Protein AF-A0A6B3G264-F1 (afdb_monomer_lite)

Radius of gyration: 12.24 Å; chains: 1; bounding box: 31×22×32 Å

Structure (mmCIF, N/CA/C/O backbone):
data_AF-A0A6B3G264-F1
#
_entry.id   AF-A0A6B3G264-F1
#
loop_
_atom_site.group_PDB
_atom_site.id
_atom_site.type_symbol
_atom_site.label_atom_id
_atom_site.label_alt_id
_atom_site.label_comp_id
_atom_site.label_asym_id
_atom_site.label_entity_id
_atom_site.label_seq_id
_atom_site.pdbx_PDB_ins_code
_atom_site.Cartn_x
_atom_site.Cartn_y
_atom_site.Cartn_z
_atom_site.occupancy
_atom_site.B_iso_or_equiv
_atom_site.auth_seq_id
_atom_site.auth_comp_id
_atom_site.auth_asym_id
_atom_site.auth_atom_id
_atom_site.pdbx_PDB_model_num
ATOM 1 N N . GLY A 1 1 ? 14.116 -4.101 -8.915 1.00 90.69 1 GLY A N 1
ATOM 2 C CA . GLY A 1 1 ? 14.018 -3.123 -10.023 1.00 90.69 1 GLY A CA 1
ATOM 3 C C . GLY A 1 1 ? 12.743 -2.324 -9.860 1.00 90.69 1 GLY A C 1
ATOM 4 O O . GLY A 1 1 ? 11.796 -2.880 -9.319 1.00 90.69 1 GLY A O 1
ATOM 5 N N . ALA A 1 2 ? 12.705 -1.066 -10.309 1.00 95.06 2 ALA A N 1
ATOM 6 C CA . ALA A 1 2 ? 11.660 -0.104 -9.928 1.00 95.06 2 ALA A CA 1
ATOM 7 C C . ALA A 1 2 ? 10.212 -0.620 -10.059 1.00 95.06 2 ALA A C 1
ATOM 9 O O . ALA A 1 2 ? 9.434 -0.461 -9.129 1.00 95.06 2 ALA A O 1
ATOM 10 N N . ALA A 1 3 ? 9.858 -1.308 -11.153 1.00 95.81 3 ALA A N 1
ATOM 11 C CA . ALA A 1 3 ? 8.509 -1.863 -11.321 1.00 95.81 3 ALA A CA 1
ATOM 12 C C . ALA A 1 3 ? 8.168 -2.965 -10.295 1.00 95.81 3 ALA A C 1
ATOM 14 O O . ALA A 1 3 ? 7.057 -3.003 -9.783 1.00 95.81 3 ALA A O 1
ATOM 15 N N . ALA A 1 4 ? 9.119 -3.837 -9.952 1.00 96.75 4 ALA A N 1
ATOM 16 C CA . ALA A 1 4 ? 8.897 -4.877 -8.947 1.00 96.75 4 ALA A CA 1
ATOM 17 C C . ALA A 1 4 ? 8.769 -4.284 -7.533 1.00 96.75 4 ALA A C 1
ATOM 19 O O . ALA A 1 4 ? 7.895 -4.694 -6.774 1.00 96.75 4 ALA A O 1
ATOM 20 N N . GLU A 1 5 ? 9.593 -3.283 -7.203 1.00 97.94 5 GLU A N 1
ATOM 21 C CA . GLU A 1 5 ? 9.494 -2.564 -5.923 1.00 97.94 5 GLU A CA 1
ATOM 22 C C . GLU A 1 5 ? 8.182 -1.773 -5.825 1.00 97.94 5 GLU A C 1
ATOM 24 O O . GLU A 1 5 ? 7.537 -1.783 -4.780 1.00 97.94 5 GLU A O 1
ATOM 29 N N . ALA A 1 6 ? 7.730 -1.157 -6.923 1.00 97.94 6 ALA A N 1
ATOM 30 C CA . ALA A 1 6 ? 6.438 -0.479 -6.981 1.00 97.94 6 ALA A CA 1
ATOM 31 C C . ALA A 1 6 ? 5.265 -1.449 -6.761 1.00 97.94 6 ALA A C 1
ATOM 33 O O . ALA A 1 6 ? 4.335 -1.116 -6.030 1.00 97.94 6 ALA A O 1
ATOM 34 N N . LEU A 1 7 ? 5.317 -2.662 -7.328 1.00 98.44 7 LEU A N 1
ATOM 35 C CA . LEU A 1 7 ? 4.282 -3.677 -7.107 1.00 98.44 7 LEU A CA 1
ATOM 36 C C . LEU A 1 7 ? 4.282 -4.171 -5.656 1.00 98.44 7 LEU A C 1
ATOM 38 O O . LEU A 1 7 ? 3.218 -4.329 -5.058 1.00 98.44 7 LEU A O 1
ATOM 42 N N . ALA A 1 8 ? 5.466 -4.401 -5.080 1.00 98.25 8 ALA A N 1
ATOM 43 C CA . ALA A 1 8 ? 5.602 -4.777 -3.677 1.00 98.25 8 ALA A CA 1
ATOM 44 C C . ALA A 1 8 ? 5.027 -3.691 -2.753 1.00 98.25 8 ALA A C 1
ATOM 46 O O . ALA A 1 8 ? 4.260 -4.006 -1.843 1.00 98.25 8 ALA A O 1
ATOM 47 N N . ALA A 1 9 ? 5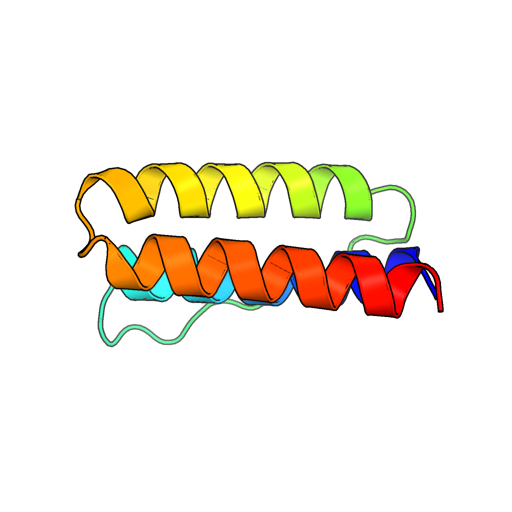.320 -2.420 -3.042 1.00 98.50 9 ALA A N 1
ATOM 48 C CA . ALA A 1 9 ? 4.749 -1.298 -2.314 1.00 98.50 9 ALA A CA 1
ATOM 49 C C . ALA A 1 9 ? 3.223 -1.244 -2.465 1.00 98.50 9 ALA A C 1
ATOM 51 O O . ALA A 1 9 ? 2.521 -1.194 -1.462 1.00 98.50 9 ALA A O 1
ATOM 52 N N . ALA A 1 10 ? 2.691 -1.344 -3.687 1.00 98.75 10 ALA A N 1
ATOM 53 C CA . ALA A 1 10 ? 1.248 -1.335 -3.929 1.00 98.75 10 ALA A CA 1
ATOM 54 C C . ALA A 1 10 ? 0.519 -2.438 -3.138 1.00 98.75 10 ALA A C 1
ATOM 56 O O . ALA A 1 10 ? -0.530 -2.189 -2.546 1.00 98.75 10 ALA A O 1
ATOM 57 N N . ARG A 1 11 ? 1.100 -3.644 -3.072 1.00 98.69 11 ARG A N 1
ATOM 58 C CA . ARG A 1 11 ? 0.574 -4.766 -2.278 1.00 98.69 11 ARG A CA 1
ATOM 59 C C . ARG A 1 11 ? 0.552 -4.457 -0.784 1.00 98.69 11 ARG A C 1
ATOM 61 O O . ARG A 1 11 ? -0.472 -4.682 -0.147 1.00 98.69 11 ARG A O 1
ATOM 68 N N . GLU A 1 12 ? 1.641 -3.929 -0.233 1.00 98.69 12 GLU A N 1
ATOM 69 C CA . GLU A 1 12 ? 1.699 -3.573 1.189 1.00 98.69 12 GLU A CA 1
ATOM 70 C C . GLU A 1 12 ? 0.686 -2.475 1.538 1.00 98.69 12 GLU A C 1
ATOM 72 O O . GLU A 1 12 ? -0.055 -2.613 2.512 1.00 98.69 12 GLU A O 1
ATOM 77 N N . LEU A 1 13 ? 0.597 -1.416 0.724 1.00 98.75 13 LEU A N 1
ATOM 78 C CA . LEU A 1 13 ? -0.365 -0.333 0.952 1.00 98.75 13 LEU A CA 1
ATOM 79 C C . LEU A 1 13 ? -1.808 -0.861 0.910 1.00 98.75 13 LEU A C 1
ATOM 81 O O . LEU A 1 13 ? -2.601 -0.547 1.798 1.00 98.75 13 LEU A O 1
ATOM 85 N N . ALA A 1 14 ? -2.124 -1.735 -0.051 1.00 98.75 14 ALA A N 1
ATOM 86 C CA . ALA A 1 14 ? -3.435 -2.373 -0.145 1.00 98.75 14 ALA A CA 1
ATOM 87 C C . ALA A 1 14 ? -3.740 -3.283 1.058 1.00 98.75 14 ALA A C 1
ATOM 89 O O . ALA A 1 14 ? -4.882 -3.341 1.510 1.00 98.75 14 ALA A O 1
ATOM 90 N N . VAL A 1 15 ? -2.752 -4.005 1.595 1.00 98.56 15 VAL A N 1
ATOM 91 C CA . VAL A 1 15 ? -2.931 -4.838 2.797 1.00 98.56 15 VAL A CA 1
ATOM 92 C C . VAL A 1 15 ? -3.199 -3.975 4.027 1.00 98.56 15 VAL A C 1
ATOM 94 O O . VAL A 1 15 ? -4.088 -4.299 4.815 1.00 98.56 15 VAL A O 1
ATOM 97 N N . ARG A 1 16 ? -2.468 -2.868 4.195 1.00 98.38 16 ARG A N 1
ATOM 98 C CA . ARG A 1 16 ? -2.690 -1.930 5.305 1.00 98.38 16 ARG A CA 1
ATOM 99 C C . ARG A 1 16 ? -4.075 -1.300 5.243 1.00 98.38 16 ARG A C 1
ATOM 101 O O . ARG A 1 16 ? -4.777 -1.329 6.250 1.00 98.38 16 ARG A O 1
ATOM 108 N N . ALA A 1 17 ? -4.492 -0.828 4.067 1.00 98.56 17 ALA A N 1
ATOM 109 C CA . ALA A 1 17 ? -5.830 -0.274 3.863 1.00 98.56 17 ALA A CA 1
ATOM 110 C C . ALA A 1 17 ? -6.906 -1.293 4.269 1.00 98.56 17 ALA A C 1
ATOM 112 O O . ALA A 1 17 ? -7.728 -1.018 5.139 1.00 98.56 17 ALA A O 1
ATOM 113 N N . GLN A 1 18 ? -6.811 -2.525 3.756 1.00 98.50 18 GLN A N 1
ATOM 114 C CA . GLN A 1 18 ? -7.762 -3.597 4.070 1.00 98.50 18 GLN A CA 1
ATOM 115 C C . GLN A 1 18 ? -7.816 -3.948 5.562 1.00 98.50 18 GLN A C 1
ATOM 117 O O . GLN A 1 18 ? -8.892 -4.235 6.083 1.00 98.50 18 GLN A O 1
ATOM 122 N N . ARG A 1 19 ? -6.682 -3.924 6.271 1.00 97.75 19 ARG A N 1
ATOM 123 C CA . ARG A 1 19 ? -6.641 -4.192 7.718 1.00 97.75 19 ARG A CA 1
ATOM 124 C C . ARG A 1 19 ? -7.311 -3.095 8.538 1.00 97.75 19 ARG A C 1
ATOM 126 O O . ARG A 1 19 ? -7.950 -3.414 9.537 1.00 97.75 19 ARG A O 1
ATOM 133 N N . LEU A 1 20 ? -7.163 -1.837 8.124 1.00 97.88 20 LEU A N 1
ATOM 134 C CA . LEU A 1 20 ? -7.828 -0.701 8.762 1.00 97.88 20 LEU A CA 1
ATOM 135 C C . LEU A 1 20 ? -9.338 -0.721 8.489 1.00 97.88 20 LEU A C 1
ATOM 137 O O . LEU A 1 20 ? -10.134 -0.525 9.403 1.00 97.88 20 LEU A O 1
ATOM 141 N N . GLU A 1 21 ? -9.736 -1.013 7.252 1.00 97.31 21 GLU A N 1
ATOM 142 C CA . GLU A 1 21 ? -11.139 -1.034 6.826 1.00 97.31 21 GLU A CA 1
ATOM 143 C C . GLU A 1 21 ? -11.913 -2.258 7.328 1.00 97.31 21 GLU A C 1
ATOM 145 O O . GLU A 1 21 ? -13.119 -2.192 7.561 1.00 97.31 21 GLU A O 1
ATOM 150 N N . SER A 1 22 ? -11.254 -3.409 7.452 1.00 96.94 22 SER A N 1
ATOM 151 C CA . SER A 1 22 ? -11.875 -4.675 7.853 1.00 96.94 22 SER A CA 1
ATOM 152 C C . SER A 1 22 ? -10.982 -5.452 8.825 1.00 96.94 22 SER A C 1
ATOM 154 O O . SER A 1 22 ? -10.410 -6.486 8.461 1.00 96.94 22 SER A O 1
ATOM 156 N N . PRO A 1 23 ? -10.867 -4.990 10.086 1.00 95.62 23 PRO A N 1
ATOM 157 C CA . PRO A 1 23 ? -10.041 -5.653 11.087 1.00 95.62 23 PRO A CA 1
ATOM 158 C C . PRO A 1 23 ? -10.415 -7.133 11.259 1.00 95.62 23 PRO A C 1
ATOM 160 O O . PRO A 1 23 ? -11.575 -7.475 11.489 1.00 95.62 23 PRO A O 1
ATOM 163 N N . GLY A 1 24 ? -9.420 -8.018 11.161 1.00 95.25 24 GLY A N 1
ATOM 164 C CA . GLY A 1 24 ? -9.590 -9.468 11.320 1.00 95.25 24 GLY A CA 1
ATOM 165 C C . GLY A 1 24 ? -10.040 -10.225 10.065 1.00 95.25 24 GLY A C 1
ATOM 166 O O . GLY A 1 24 ? -10.087 -11.453 10.103 1.00 95.25 24 GLY A O 1
ATOM 167 N N . ALA A 1 25 ? -10.337 -9.537 8.958 1.00 97.25 25 ALA A N 1
ATOM 168 C CA . ALA A 1 25 ? -10.526 -10.185 7.664 1.00 97.25 25 ALA A CA 1
ATOM 169 C C . ALA A 1 25 ? -9.170 -10.538 7.029 1.00 97.25 25 ALA A C 1
ATOM 171 O O . ALA A 1 25 ? -8.203 -9.784 7.153 1.00 97.25 25 ALA A O 1
ATOM 172 N N . GLU A 1 26 ? -9.107 -11.670 6.323 1.00 97.62 26 GLU A N 1
ATOM 173 C CA . GLU A 1 26 ? -7.921 -12.035 5.544 1.00 97.62 26 GLU A CA 1
ATOM 174 C C . GLU A 1 26 ? -7.755 -11.051 4.370 1.00 97.62 26 GLU A C 1
ATOM 176 O O . GLU A 1 26 ? -8.684 -10.919 3.561 1.00 97.62 26 GLU A O 1
ATOM 181 N N . PRO A 1 27 ? -6.613 -10.345 4.251 1.00 97.69 27 PRO A N 1
ATOM 182 C CA . PRO A 1 27 ? -6.398 -9.410 3.155 1.00 97.69 27 PRO A CA 1
ATOM 183 C C . PRO A 1 27 ? -6.400 -10.111 1.795 1.00 97.69 27 PRO A C 1
ATOM 185 O O . PRO A 1 27 ? -5.786 -11.158 1.600 1.00 97.69 27 PRO A O 1
ATOM 188 N N . ARG A 1 28 ? -7.050 -9.491 0.812 1.00 97.31 28 ARG A N 1
ATOM 189 C CA . ARG A 1 28 ? -7.004 -9.924 -0.585 1.00 97.31 28 ARG A CA 1
ATOM 190 C C . ARG A 1 28 ? -5.682 -9.503 -1.211 1.00 97.31 28 ARG A C 1
ATOM 192 O O . ARG A 1 28 ? -5.229 -8.371 -1.025 1.00 97.31 28 ARG A O 1
ATOM 199 N N . GLU A 1 29 ? -5.105 -10.397 -2.005 1.00 96.62 29 GLU A N 1
ATOM 200 C CA . GLU A 1 29 ? -3.870 -10.131 -2.734 1.00 96.62 29 GLU A CA 1
ATOM 201 C C . GLU A 1 29 ? -4.125 -9.210 -3.938 1.00 96.62 29 GLU A C 1
ATOM 203 O O . GLU A 1 29 ? -4.995 -9.473 -4.770 1.00 96.62 29 GLU A O 1
ATOM 208 N N . LEU A 1 30 ? -3.332 -8.141 -4.051 1.00 97.56 30 LEU A N 1
ATOM 209 C CA . LEU A 1 30 ? -3.285 -7.310 -5.251 1.00 97.56 30 LEU A CA 1
ATOM 210 C C . LEU A 1 30 ? -2.471 -8.046 -6.339 1.00 97.56 30 LEU A C 1
ATOM 212 O O . LEU A 1 30 ? -1.276 -8.291 -6.139 1.00 97.56 30 LEU A O 1
ATOM 216 N N . PRO A 1 31 ? -3.069 -8.420 -7.485 1.00 97.81 31 PRO A N 1
ATOM 217 C CA . PRO A 1 31 ? -2.383 -9.218 -8.498 1.00 97.81 31 PRO A CA 1
ATOM 218 C C . PRO A 1 31 ? -1.276 -8.421 -9.197 1.00 97.81 31 PRO A C 1
ATOM 220 O O . PRO A 1 31 ? -1.330 -7.195 -9.263 1.00 97.81 31 PRO A O 1
ATOM 223 N N . ASP A 1 32 ? -0.290 -9.114 -9.764 1.00 97.62 32 ASP A N 1
ATOM 224 C CA . ASP A 1 32 ? 0.594 -8.502 -10.761 1.00 97.62 32 ASP A CA 1
ATOM 225 C C . ASP A 1 32 ? -0.196 -8.312 -12.067 1.00 97.62 32 ASP A C 1
ATOM 227 O O . ASP A 1 32 ? -0.594 -9.288 -12.706 1.00 97.62 32 ASP A O 1
ATOM 231 N N . ALA A 1 33 ? -0.466 -7.059 -12.438 1.00 96.69 33 ALA A N 1
ATOM 232 C CA . ALA A 1 33 ? -1.178 -6.708 -13.670 1.00 96.69 33 ALA A CA 1
ATOM 233 C C . ALA A 1 33 ? -0.226 -6.326 -14.823 1.00 96.69 33 ALA A C 1
ATOM 235 O O . ALA A 1 33 ? -0.671 -5.871 -15.879 1.00 96.69 33 ALA A O 1
ATOM 236 N N . GLY A 1 34 ? 1.083 -6.515 -14.636 1.00 95.25 34 GLY A N 1
ATOM 237 C CA . GLY A 1 34 ? 2.126 -6.164 -15.587 1.00 95.25 34 GLY A CA 1
ATOM 238 C C . GLY A 1 34 ? 2.731 -4.779 -15.351 1.00 95.25 34 GLY A C 1
ATOM 239 O O . GLY A 1 34 ? 2.144 -3.884 -14.742 1.00 95.25 34 GLY A O 1
ATOM 240 N N . MET A 1 35 ? 3.932 -4.583 -15.900 1.00 92.88 35 MET A N 1
ATOM 241 C CA . MET A 1 35 ? 4.785 -3.422 -15.612 1.00 92.88 35 MET A CA 1
ATOM 242 C C . MET A 1 35 ? 4.163 -2.054 -15.926 1.00 92.88 35 MET A C 1
ATOM 244 O O . MET A 1 35 ? 4.575 -1.059 -15.341 1.00 92.88 35 MET A O 1
ATOM 248 N N . PHE A 1 36 ? 3.205 -1.985 -16.853 1.00 92.50 36 PHE A N 1
ATOM 249 C CA . PHE A 1 36 ? 2.560 -0.726 -17.235 1.00 92.50 36 PHE A CA 1
ATOM 250 C C . PHE A 1 36 ? 1.415 -0.342 -16.297 1.00 92.50 36 PHE A C 1
ATOM 252 O O . PHE A 1 36 ? 1.131 0.840 -16.158 1.00 92.50 36 PHE A O 1
ATOM 259 N N . ALA A 1 37 ? 0.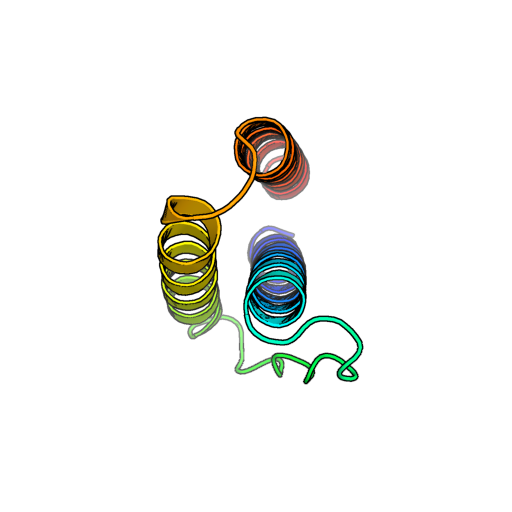798 -1.320 -15.629 1.00 97.25 37 ALA A N 1
ATOM 260 C CA . ALA A 1 37 ? -0.285 -1.087 -14.679 1.00 97.25 37 ALA A CA 1
ATOM 261 C C . ALA A 1 37 ? 0.226 -0.789 -13.262 1.00 97.25 37 ALA A C 1
ATOM 263 O O . ALA A 1 37 ? -0.527 -0.280 -12.438 1.00 97.25 37 ALA A O 1
ATOM 264 N N . VAL A 1 38 ? 1.500 -1.074 -12.958 1.00 97.50 38 VAL A N 1
ATOM 265 C CA . VAL A 1 38 ? 2.019 -0.961 -11.585 1.00 97.50 38 VAL A CA 1
ATOM 266 C C . VAL A 1 38 ? 1.949 0.462 -11.022 1.00 97.50 38 VAL A C 1
ATOM 268 O O . VAL A 1 38 ? 1.726 0.640 -9.828 1.00 97.50 38 VAL A O 1
ATOM 271 N N . GLY A 1 39 ? 2.094 1.479 -11.877 1.00 96.75 39 GLY A N 1
ATOM 272 C CA . GLY A 1 39 ? 1.936 2.876 -11.471 1.00 96.75 39 GLY A CA 1
ATOM 273 C C . GLY A 1 39 ? 0.506 3.182 -11.025 1.00 96.75 39 GLY A C 1
ATOM 274 O O . GLY A 1 39 ? 0.308 3.759 -9.957 1.00 96.75 39 GLY A O 1
ATOM 275 N N .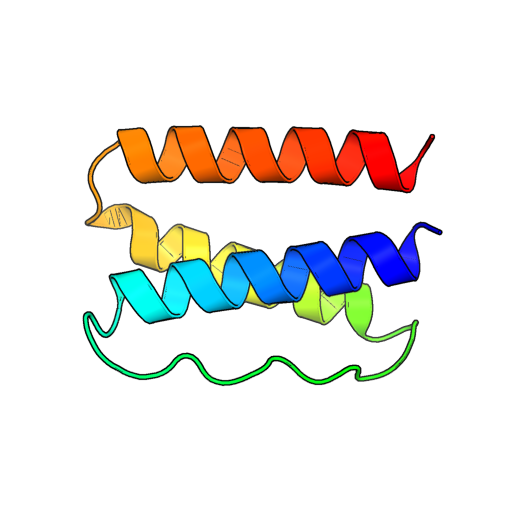 ASP A 1 40 ? -0.484 2.721 -11.793 1.00 98.44 40 ASP A N 1
ATOM 276 C CA . ASP A 1 40 ? -1.902 2.874 -11.456 1.00 98.44 40 ASP A CA 1
ATOM 277 C C . ASP A 1 40 ? -2.255 2.089 -10.189 1.00 98.44 40 ASP A C 1
ATOM 279 O O . ASP A 1 40 ? -2.932 2.603 -9.302 1.00 98.44 40 ASP A O 1
ATOM 283 N N . GLN A 1 41 ? -1.744 0.861 -10.065 1.00 98.31 41 GLN A N 1
ATOM 284 C CA . GLN A 1 41 ? -1.932 0.026 -8.881 1.00 98.31 41 GLN A CA 1
ATOM 285 C C . GLN A 1 41 ? -1.385 0.693 -7.616 1.00 98.31 41 GLN A C 1
ATOM 287 O O . GLN A 1 41 ? -2.064 0.707 -6.591 1.00 98.31 41 GLN A O 1
ATOM 292 N N . LEU A 1 42 ? -0.185 1.274 -7.691 1.00 98.31 42 LEU A N 1
ATOM 293 C CA . LEU A 1 42 ? 0.416 2.000 -6.577 1.00 98.31 42 LEU A CA 1
ATOM 294 C C . LEU A 1 42 ? -0.393 3.252 -6.217 1.00 98.31 42 LEU A C 1
ATOM 296 O O . LEU A 1 42 ? -0.630 3.503 -5.036 1.00 98.31 42 LEU A O 1
ATOM 300 N N . ALA A 1 43 ? -0.851 4.012 -7.216 1.00 98.50 43 ALA A N 1
ATOM 301 C CA . ALA A 1 43 ? -1.652 5.213 -7.000 1.00 98.50 43 ALA A CA 1
ATOM 302 C C . ALA A 1 43 ? -3.010 4.902 -6.349 1.00 98.50 43 ALA A C 1
ATOM 304 O O . ALA A 1 43 ? -3.414 5.595 -5.414 1.00 98.50 43 ALA A O 1
ATOM 305 N N . VAL A 1 44 ? -3.695 3.850 -6.807 1.00 98.56 44 VAL A N 1
ATOM 306 C CA . VAL A 1 44 ? -4.972 3.403 -6.231 1.00 98.56 44 VAL A CA 1
ATOM 307 C C . VAL A 1 44 ? -4.769 2.896 -4.805 1.00 98.56 44 VAL A C 1
ATOM 309 O O . VAL A 1 44 ? -5.406 3.411 -3.894 1.00 98.56 44 VAL A O 1
ATOM 312 N N . ALA A 1 45 ? -3.825 1.977 -4.577 1.00 98.69 45 ALA A N 1
ATOM 313 C CA . ALA A 1 45 ? -3.571 1.432 -3.242 1.00 98.69 45 ALA A CA 1
ATOM 314 C C . ALA A 1 45 ? -3.140 2.513 -2.235 1.00 98.69 45 ALA A C 1
ATOM 316 O O . ALA A 1 45 ? -3.554 2.491 -1.077 1.00 98.69 45 ALA A O 1
ATOM 317 N N . GLY A 1 46 ? -2.335 3.485 -2.676 1.00 98.62 46 GLY A N 1
ATOM 318 C CA . GLY A 1 46 ? -1.956 4.632 -1.854 1.00 98.62 46 GLY A CA 1
ATOM 319 C C . GLY A 1 46 ? -3.140 5.539 -1.520 1.00 98.62 46 GLY A C 1
ATOM 320 O O . GLY A 1 46 ? -3.246 6.009 -0.388 1.00 98.62 46 GLY A O 1
ATOM 321 N N . ARG A 1 47 ? -4.059 5.758 -2.470 1.00 98.75 47 ARG A N 1
ATOM 322 C CA . ARG A 1 47 ? -5.288 6.520 -2.219 1.00 98.75 47 ARG A CA 1
ATOM 323 C C . ARG A 1 47 ? -6.209 5.800 -1.237 1.00 98.75 47 ARG A C 1
ATOM 325 O O . ARG A 1 47 ? -6.712 6.454 -0.327 1.00 98.75 47 ARG A O 1
ATOM 332 N N . ASP A 1 48 ? -6.405 4.499 -1.408 1.00 98.62 48 ASP A N 1
ATOM 333 C CA . ASP A 1 48 ? -7.249 3.692 -0.523 1.00 98.62 48 ASP A CA 1
ATOM 334 C C . ASP A 1 48 ? -6.701 3.723 0.909 1.00 98.62 48 ASP A C 1
ATOM 336 O O . ASP A 1 48 ? -7.431 4.021 1.854 1.00 98.62 48 ASP A O 1
ATOM 340 N N . LEU A 1 49 ? -5.383 3.548 1.071 1.00 98.75 49 LEU A N 1
ATOM 341 C CA . LEU A 1 49 ? -4.744 3.676 2.378 1.00 98.75 49 LEU A CA 1
ATOM 342 C C . LEU A 1 49 ? -4.913 5.081 2.970 1.00 98.75 49 LEU A C 1
ATOM 344 O O . LEU A 1 49 ? -5.221 5.201 4.151 1.00 98.75 49 LEU A O 1
ATOM 348 N N . ALA A 1 50 ? -4.734 6.140 2.175 1.00 98.56 50 ALA A N 1
ATOM 349 C CA . ALA A 1 50 ? -4.900 7.510 2.658 1.00 98.56 50 ALA A CA 1
ATOM 350 C C . ALA A 1 50 ? -6.316 7.766 3.199 1.00 98.56 50 ALA A C 1
ATOM 352 O O . ALA A 1 50 ? -6.451 8.407 4.237 1.00 98.56 50 ALA A O 1
ATOM 353 N N . VAL A 1 51 ? -7.347 7.228 2.538 1.00 98.62 51 VAL A N 1
ATOM 354 C CA . VAL A 1 51 ? -8.738 7.311 3.010 1.00 98.62 51 VAL A CA 1
ATOM 355 C C . VAL A 1 51 ? -8.923 6.514 4.304 1.00 98.62 51 VAL A C 1
ATOM 357 O O . VAL A 1 51 ? -9.482 7.036 5.265 1.00 98.62 51 VAL A O 1
ATOM 360 N N . ALA A 1 52 ? -8.412 5.281 4.375 1.00 98.25 52 ALA A N 1
ATOM 361 C CA . ALA A 1 52 ? -8.513 4.453 5.580 1.00 98.25 52 ALA A CA 1
ATOM 362 C C . ALA A 1 52 ? -7.810 5.084 6.802 1.00 98.25 52 ALA A C 1
ATOM 364 O O . ALA A 1 52 ? -8.256 4.929 7.943 1.00 98.25 52 ALA A O 1
ATOM 365 N N . LEU A 1 53 ? -6.727 5.831 6.565 1.00 98.50 53 LEU A N 1
ATOM 366 C CA . LEU A 1 53 ? -5.956 6.516 7.600 1.00 98.50 53 LEU A CA 1
ATOM 367 C C . LEU A 1 53 ? -6.662 7.744 8.197 1.00 98.50 53 LEU A C 1
ATOM 369 O O . LEU A 1 53 ? -6.300 8.140 9.302 1.00 98.50 53 LEU A O 1
ATOM 373 N N . GLU A 1 54 ? -7.677 8.324 7.543 1.00 98.06 54 GLU A N 1
ATOM 374 C CA . GLU A 1 54 ? -8.392 9.509 8.061 1.00 98.06 54 GLU A CA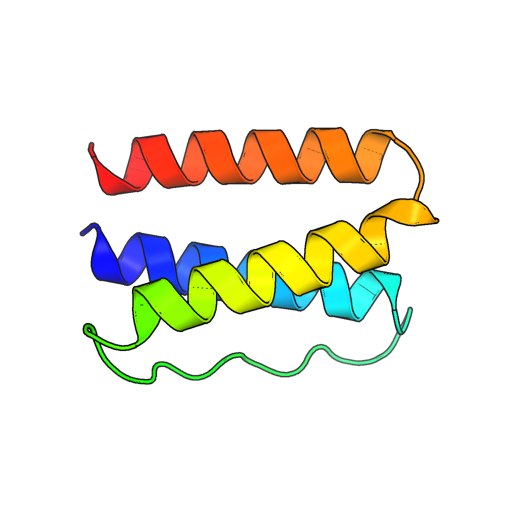 1
ATOM 375 C C . GLU A 1 54 ? -9.016 9.268 9.446 1.00 98.06 54 GLU A C 1
ATOM 377 O O . GLU A 1 54 ? -9.141 10.194 10.249 1.00 98.06 54 GLU A O 1
ATOM 382 N N . THR A 1 55 ? -9.385 8.019 9.739 1.00 94.94 55 THR A N 1
ATOM 383 C CA . THR A 1 55 ? -9.962 7.606 11.028 1.00 94.94 55 THR A CA 1
ATOM 384 C C . THR A 1 55 ? -9.009 6.778 11.893 1.00 94.94 55 THR A C 1
ATOM 386 O O . THR A 1 55 ? -9.398 6.324 12.970 1.00 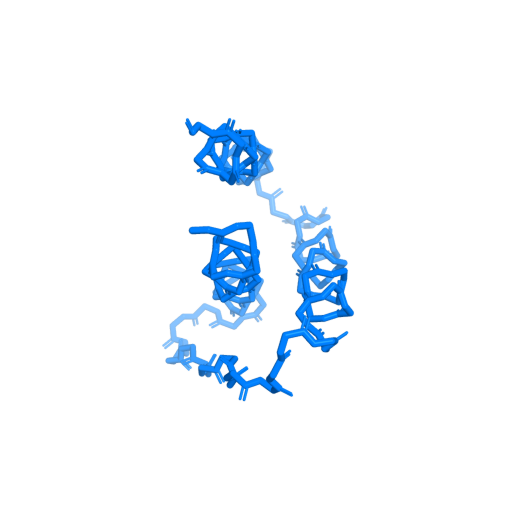94.94 55 THR A O 1
ATOM 389 N N . ALA A 1 56 ? -7.778 6.551 11.433 1.00 96.88 56 ALA A N 1
ATOM 390 C CA . ALA A 1 56 ? -6.786 5.739 12.128 1.00 96.88 56 ALA A CA 1
ATOM 391 C C . ALA A 1 56 ? -5.954 6.575 13.126 1.00 96.88 56 ALA A C 1
ATOM 393 O O . ALA A 1 56 ? -5.894 7.804 13.026 1.00 96.88 56 ALA A O 1
ATOM 394 N N . PRO A 1 57 ? -5.273 5.937 14.095 1.00 97.12 57 PRO A N 1
ATOM 395 C CA . PRO A 1 57 ? -4.268 6.612 14.912 1.00 97.12 57 PRO A CA 1
ATOM 396 C C . PRO A 1 57 ? -3.149 7.210 14.047 1.00 97.12 57 PRO A C 1
ATOM 398 O O . PRO A 1 57 ? -2.710 6.588 13.083 1.00 97.12 57 PRO A O 1
ATOM 401 N N . SER A 1 58 ? -2.614 8.373 14.432 1.00 96.31 58 SER A N 1
ATOM 402 C CA . SER A 1 58 ? -1.558 9.061 13.666 1.00 96.31 58 SER A CA 1
ATOM 403 C C . SER A 1 58 ? -0.295 8.220 13.458 1.00 96.31 58 SER A C 1
ATOM 405 O O . SER A 1 58 ? 0.390 8.385 12.455 1.00 96.31 58 SER A O 1
ATOM 407 N N . GLN A 1 59 ? -0.010 7.289 14.372 1.00 98.00 59 GLN A N 1
ATOM 408 C CA . GLN A 1 59 ? 1.110 6.363 14.234 1.00 98.00 59 GLN A CA 1
ATOM 409 C C . GLN A 1 59 ? 1.003 5.522 12.952 1.00 98.00 59 GLN A C 1
ATOM 411 O O . GLN A 1 59 ? 2.009 5.315 12.287 1.00 98.00 59 GLN A O 1
ATOM 416 N N . GLU A 1 60 ? -0.196 5.090 12.554 1.00 98.12 60 GLU A N 1
ATOM 417 C CA . GLU A 1 60 ? -0.385 4.303 11.326 1.00 98.12 60 GLU A CA 1
ATOM 418 C C . GLU A 1 60 ? 0.031 5.096 10.077 1.00 98.12 60 GLU A C 1
ATOM 420 O O . GLU A 1 60 ? 0.631 4.547 9.150 1.00 98.12 60 GLU A O 1
ATOM 425 N N . LEU A 1 61 ? -0.224 6.411 10.074 1.00 98.19 61 LEU A N 1
ATOM 426 C CA . LEU A 1 61 ? 0.222 7.309 9.011 1.00 98.19 61 LEU A CA 1
ATOM 427 C C . LEU A 1 61 ? 1.750 7.428 8.995 1.00 98.19 61 LEU A C 1
ATOM 429 O O . LEU A 1 61 ? 2.355 7.286 7.933 1.00 98.19 61 LEU A O 1
ATOM 433 N N . ASP A 1 62 ? 2.378 7.634 10.154 1.00 98.44 62 ASP A N 1
ATOM 434 C CA . ASP A 1 62 ? 3.839 7.725 10.265 1.00 98.44 62 ASP A CA 1
ATOM 435 C C . ASP A 1 62 ? 4.519 6.437 9.767 1.00 98.44 62 ASP A C 1
ATOM 437 O O . ASP A 1 62 ? 5.525 6.468 9.052 1.00 98.44 62 ASP A O 1
ATOM 441 N N . GLU A 1 63 ? 3.950 5.279 10.106 1.00 98.50 63 GLU A N 1
ATOM 442 C CA . GLU A 1 63 ? 4.434 3.978 9.650 1.00 98.50 63 GLU A CA 1
ATOM 443 C C . GLU A 1 63 ? 4.219 3.754 8.151 1.00 98.50 63 GLU A C 1
ATOM 445 O O . GLU A 1 63 ? 5.046 3.097 7.509 1.00 98.50 63 GLU A O 1
ATOM 450 N N . ALA A 1 64 ? 3.126 4.263 7.579 1.00 98.38 64 ALA A N 1
ATOM 451 C CA . ALA A 1 64 ? 2.861 4.199 6.145 1.00 98.38 64 ALA A CA 1
ATOM 452 C C . ALA A 1 64 ? 3.837 5.073 5.349 1.00 98.38 64 ALA A C 1
ATOM 454 O O . ALA A 1 64 ? 4.433 4.594 4.383 1.00 98.38 64 ALA A O 1
ATOM 455 N N . VAL A 1 65 ? 4.058 6.317 5.782 1.00 98.31 65 VAL A N 1
ATOM 456 C CA . VAL A 1 65 ? 5.001 7.246 5.137 1.00 98.31 65 VAL A CA 1
ATOM 457 C C . VAL A 1 65 ? 6.418 6.685 5.173 1.00 98.31 65 VAL A C 1
ATOM 459 O O . VAL A 1 65 ? 7.062 6.585 4.130 1.00 98.31 65 VAL A O 1
ATOM 462 N N . ARG A 1 66 ? 6.874 6.215 6.341 1.00 98.62 66 ARG A N 1
ATOM 463 C CA . ARG A 1 66 ? 8.199 5.597 6.478 1.00 98.62 66 ARG A CA 1
ATOM 464 C C . ARG A 1 66 ? 8.383 4.405 5.542 1.00 98.62 66 ARG A C 1
ATOM 466 O O . ARG A 1 66 ? 9.429 4.275 4.914 1.00 98.62 66 ARG A O 1
ATOM 473 N N . TYR A 1 67 ? 7.371 3.545 5.420 1.00 98.62 67 TYR A N 1
ATOM 474 C CA . TYR A 1 67 ? 7.443 2.414 4.499 1.00 98.62 67 TYR A CA 1
ATOM 475 C C . TYR A 1 67 ? 7.586 2.866 3.036 1.00 98.62 67 TYR A C 1
ATOM 477 O O . TYR A 1 67 ? 8.365 2.273 2.286 1.00 98.62 67 TYR A O 1
ATOM 485 N N . VAL A 1 68 ? 6.858 3.912 2.625 1.00 98.12 68 VAL A N 1
ATOM 486 C CA . VAL A 1 68 ? 6.960 4.474 1.269 1.00 98.12 68 VAL A CA 1
ATOM 487 C C . VAL A 1 68 ? 8.363 5.022 1.011 1.00 98.12 68 VAL A C 1
ATOM 489 O O . VAL A 1 68 ? 8.939 4.704 -0.028 1.00 98.12 68 VAL A O 1
ATOM 492 N N . ASP A 1 69 ? 8.948 5.759 1.954 1.00 98.38 69 ASP A N 1
ATOM 493 C CA . ASP A 1 69 ? 10.317 6.276 1.824 1.00 98.38 69 ASP A CA 1
ATOM 494 C C . ASP A 1 69 ? 11.341 5.143 1.647 1.00 98.38 69 ASP A C 1
ATOM 496 O O . ASP A 1 69 ? 12.200 5.187 0.761 1.00 98.38 69 ASP A O 1
ATOM 500 N N . GLU A 1 70 ? 11.220 4.077 2.443 1.00 98.38 70 GLU A N 1
ATOM 501 C CA . GLU A 1 70 ? 12.070 2.891 2.319 1.00 98.38 70 GLU A CA 1
ATOM 502 C C . GLU A 1 70 ? 11.865 2.171 0.975 1.00 98.38 70 GLU A C 1
ATOM 504 O O . GLU A 1 70 ? 12.828 1.686 0.376 1.00 98.38 70 GLU A O 1
ATOM 509 N N . ALA A 1 71 ? 10.628 2.097 0.476 1.00 97.69 71 ALA A N 1
ATOM 510 C CA . ALA A 1 71 ? 10.322 1.513 -0.829 1.00 97.69 71 ALA A CA 1
ATOM 511 C C . ALA A 1 71 ? 10.917 2.330 -1.982 1.00 97.69 71 ALA A C 1
ATOM 513 O O . ALA A 1 71 ? 11.480 1.752 -2.913 1.00 97.69 71 ALA A O 1
ATOM 514 N N . VAL A 1 72 ? 10.863 3.662 -1.900 1.00 97.31 72 VAL A N 1
ATOM 515 C CA . VAL A 1 72 ? 11.515 4.558 -2.863 1.00 97.31 72 VAL A CA 1
ATOM 516 C C . VAL A 1 72 ? 13.024 4.331 -2.855 1.00 97.31 72 VAL A C 1
ATOM 518 O O . VAL A 1 72 ? 13.616 4.157 -3.920 1.00 97.31 72 VAL A O 1
ATOM 521 N N . ALA A 1 73 ? 13.647 4.249 -1.677 1.00 97.88 73 ALA A N 1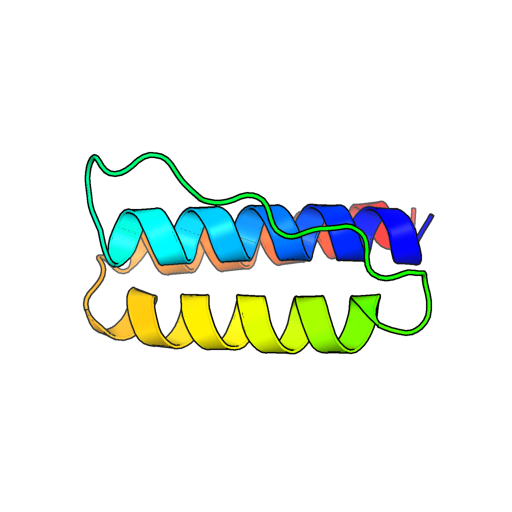
ATOM 522 C CA . ALA A 1 73 ? 15.077 3.970 -1.572 1.00 97.88 73 ALA A CA 1
ATOM 523 C C . ALA A 1 73 ? 15.455 2.634 -2.236 1.00 97.88 73 ALA A C 1
ATOM 525 O O . ALA A 1 73 ? 16.413 2.589 -3.002 1.00 97.88 73 ALA A O 1
ATOM 526 N N . ARG A 1 74 ? 14.678 1.562 -2.017 1.00 97.50 74 ARG A N 1
ATOM 527 C CA . ARG A 1 74 ? 14.902 0.259 -2.676 1.00 97.50 74 ARG A CA 1
ATOM 528 C C . ARG A 1 74 ? 14.691 0.301 -4.189 1.00 97.50 74 ARG A C 1
ATOM 530 O O . ARG A 1 74 ? 15.389 -0.398 -4.917 1.00 97.50 74 ARG A O 1
ATOM 537 N N . ALA A 1 75 ? 13.740 1.098 -4.676 1.00 96.00 75 ALA A N 1
ATOM 538 C CA . ALA A 1 75 ? 13.435 1.195 -6.104 1.00 96.00 75 ALA A CA 1
ATOM 539 C C . ALA A 1 75 ? 14.577 1.812 -6.928 1.00 96.00 75 ALA A C 1
ATOM 541 O O . ALA A 1 75 ? 14.699 1.491 -8.115 1.00 96.00 75 ALA A O 1
ATOM 542 N N . PHE A 1 76 ? 15.390 2.667 -6.299 1.00 94.38 76 PHE A N 1
ATOM 543 C CA . PHE A 1 76 ? 16.461 3.441 -6.934 1.00 94.38 76 PHE A CA 1
ATOM 544 C C . PHE A 1 76 ? 17.870 3.146 -6.390 1.00 94.38 76 PHE A C 1
ATOM 546 O O . PHE A 1 76 ? 18.809 3.859 -6.750 1.00 94.38 76 PHE A O 1
ATOM 553 N N . ALA A 1 77 ? 18.015 2.126 -5.540 1.00 91.31 77 ALA A N 1
ATOM 554 C CA . ALA A 1 77 ? 19.307 1.569 -5.133 1.00 91.31 77 ALA A CA 1
ATOM 555 C C . ALA A 1 77 ? 19.930 0.729 -6.258 1.00 91.31 77 ALA A C 1
ATOM 557 O O . ALA A 1 77 ? 21.170 0.801 -6.408 1.00 91.31 77 ALA A O 1
#

Sequence (77 aa):
GAAAEALAAARELAVRAQRLESPGAEPRELPDAGMFAVGDQLAVAGRDLAVALETAPSQELDEAVRYVDEAVARAFA

pLDDT: mean 97.42, std 1.67, range [90.69, 98.75]

Foldseek 3Di:
DQLVLLQVLLQVLQQQLCCLVPPPDDGDGDDCPDSVCSVVSSVVSNVSSVVSCVPPPVVSVVVSVVVVVVSVVVSVD

Secondary structure (DSSP, 8-state):
-HHHHHHHHHHHHHHHHHHHHSTTSPPPPPP---TTTHHHHHHHHHHHHHHHHTTS-HHHHHHHHHHHHHHHHHHH-